Protein AF-A0A2N3JV77-F1 (afdb_monomer_lite)

Secondary structure (DSSP, 8-state):
--EEEEEEEE-TTS-EEEEEEEESSEEEEEEEEEETTEEEEEEEEESS---TT-EEEEEETTS--PPEEEEEEE-PPPSS--SS-EEEEEEEEHHHHTTT---EEEEEEEETT-TTSPPEEEE-SSSTT-S-SSPPPPPPEEE--BTB-EEEEEEE-TT-BEEEEEEEPPPPPP--

Sequence (176 aa):
GRVVARLPYATRGGRLSLRSWLRAPHAEALGLSAGPGRLTVTGRLYGAAVTAHAYGEIRAVGAPGPACRVPVTPTPEPAHPPTEGTPFTLTLPHTDLAADGRPRTWSLSLRPAGETGPEARLARLLGPGGVTTAPTPHPPLALPGPRGPLHAAPLYTPSHDLTFRISPAMPLPRRG

pLDDT: mean 85.96, std 10.17, range [44.03, 97.38]

Radius of gyration: 17.25 Å; chains: 1; bounding box: 46×38×52 Å

Structure (mmCIF, N/CA/C/O backbone):
data_AF-A0A2N3JV77-F1
#
_entry.id   AF-A0A2N3JV77-F1
#
loop_
_atom_site.group_PDB
_atom_site.id
_atom_site.type_symbol
_atom_site.label_atom_id
_atom_site.label_alt_id
_atom_site.label_comp_id
_atom_site.label_asym_id
_atom_site.label_entity_id
_atom_site.label_seq_id
_atom_site.pdbx_PDB_ins_code
_atom_site.Cartn_x
_atom_site.Cartn_y
_atom_site.Cartn_z
_atom_site.occupancy
_atom_site.B_iso_or_equiv
_atom_site.auth_seq_id
_atom_site.auth_comp_id
_atom_site.auth_asym_id
_atom_site.auth_atom_id
_atom_site.pdbx_PDB_model_num
ATOM 1 N N . GLY A 1 1 ? 5.033 -5.081 -17.196 1.00 68.75 1 GLY A N 1
ATOM 2 C CA . GLY A 1 1 ? 6.293 -4.598 -16.609 1.00 68.75 1 GLY A CA 1
ATOM 3 C C . GLY A 1 1 ? 6.678 -5.404 -15.385 1.00 68.75 1 GLY A C 1
ATOM 4 O O . GLY A 1 1 ? 5.808 -5.837 -14.643 1.00 68.75 1 GLY A O 1
ATOM 5 N N . ARG A 1 2 ? 7.975 -5.618 -15.174 1.00 82.31 2 ARG A N 1
ATOM 6 C CA . ARG A 1 2 ? 8.537 -6.121 -13.910 1.00 82.31 2 ARG A CA 1
ATOM 7 C C . ARG A 1 2 ? 9.307 -4.978 -13.263 1.00 82.31 2 ARG A C 1
ATOM 9 O O . ARG A 1 2 ? 9.988 -4.242 -13.970 1.00 82.31 2 ARG A O 1
ATOM 16 N N . VAL A 1 3 ? 9.226 -4.838 -11.949 1.00 87.88 3 VAL A N 1
ATOM 17 C CA . VAL A 1 3 ? 9.978 -3.821 -11.213 1.00 87.88 3 VAL A CA 1
ATOM 18 C C . VAL A 1 3 ? 11.295 -4.413 -10.744 1.00 87.88 3 VAL A C 1
ATOM 20 O O . VAL A 1 3 ? 11.322 -5.460 -10.096 1.00 87.88 3 VAL A O 1
ATOM 23 N N . VAL A 1 4 ? 12.386 -3.728 -11.084 1.00 90.56 4 VAL A N 1
ATOM 24 C CA . VAL A 1 4 ? 13.739 -4.053 -10.633 1.00 90.56 4 VAL A CA 1
ATOM 25 C C . VAL A 1 4 ? 14.259 -2.886 -9.811 1.00 90.56 4 VAL A C 1
ATOM 27 O O . VAL A 1 4 ? 14.338 -1.769 -10.312 1.00 90.56 4 VAL A O 1
ATOM 30 N N . ALA A 1 5 ? 14.642 -3.152 -8.566 1.00 88.88 5 ALA A N 1
ATOM 31 C CA . ALA A 1 5 ? 15.242 -2.161 -7.678 1.00 88.88 5 ALA A CA 1
ATOM 32 C C . ALA A 1 5 ? 16.517 -2.721 -7.050 1.00 88.88 5 ALA A C 1
ATOM 34 O O . ALA A 1 5 ? 16.658 -3.934 -6.866 1.00 88.88 5 ALA A O 1
ATOM 35 N N . ARG A 1 6 ? 17.466 -1.838 -6.741 1.00 90.50 6 ARG A N 1
ATOM 36 C CA . ARG A 1 6 ? 18.773 -2.188 -6.181 1.00 90.50 6 ARG A CA 1
ATOM 37 C C . ARG A 1 6 ? 19.174 -1.148 -5.141 1.00 90.50 6 ARG A C 1
ATOM 39 O O . ARG A 1 6 ? 19.101 0.041 -5.418 1.00 90.50 6 ARG A O 1
ATOM 46 N N . LEU A 1 7 ? 19.608 -1.613 -3.975 1.00 88.44 7 LEU A N 1
ATOM 47 C CA . LEU A 1 7 ? 20.078 -0.802 -2.858 1.00 88.44 7 LEU A CA 1
ATOM 48 C C . LEU A 1 7 ? 21.488 -1.249 -2.461 1.00 88.44 7 LEU A C 1
ATOM 50 O O . LEU A 1 7 ? 21.623 -2.263 -1.767 1.00 88.44 7 LEU A O 1
ATOM 54 N N . PRO A 1 8 ? 22.538 -0.537 -2.889 1.00 90.12 8 PRO A N 1
ATOM 55 C CA . PRO A 1 8 ? 23.860 -0.699 -2.306 1.00 90.12 8 PRO A CA 1
ATOM 56 C C . PRO A 1 8 ? 23.895 -0.056 -0.913 1.00 90.12 8 PRO A C 1
ATOM 58 O O . PRO A 1 8 ? 23.390 1.046 -0.718 1.00 90.12 8 PRO A O 1
ATOM 61 N N . TYR A 1 9 ? 24.487 -0.726 0.072 1.00 87.31 9 TYR A N 1
ATOM 62 C CA . TYR A 1 9 ? 24.658 -0.175 1.415 1.00 87.31 9 TYR A CA 1
ATOM 63 C C . TYR A 1 9 ? 25.885 -0.759 2.116 1.00 87.31 9 TYR A C 1
ATOM 65 O O . TYR A 1 9 ? 26.304 -1.886 1.846 1.00 87.31 9 TYR A O 1
ATOM 73 N N . ALA A 1 10 ? 26.452 0.013 3.042 1.00 91.56 10 ALA A N 1
ATOM 74 C CA . ALA A 1 10 ? 27.502 -0.463 3.929 1.00 91.56 10 ALA A CA 1
ATOM 75 C C . ALA A 1 10 ? 26.882 -1.230 5.104 1.00 91.56 10 ALA A C 1
ATOM 77 O O . ALA A 1 10 ? 25.945 -0.766 5.758 1.00 91.56 10 ALA A O 1
ATOM 78 N N . THR A 1 11 ? 27.405 -2.417 5.386 1.00 88.44 11 THR A N 1
ATOM 79 C CA . THR A 1 11 ? 27.075 -3.151 6.614 1.00 88.44 11 THR A CA 1
ATOM 80 C C . THR A 1 11 ? 27.801 -2.542 7.813 1.00 88.44 11 THR A C 1
ATOM 82 O O . THR A 1 11 ? 28.787 -1.824 7.652 1.00 88.44 11 THR A O 1
ATOM 85 N N . ARG A 1 12 ? 27.371 -2.885 9.036 1.00 89.00 12 ARG A N 1
ATOM 86 C CA . ARG A 1 12 ? 28.038 -2.439 10.275 1.00 89.00 12 ARG A CA 1
ATOM 87 C C . ARG A 1 12 ? 29.544 -2.762 10.296 1.00 89.00 12 ARG A C 1
ATOM 89 O O . ARG A 1 12 ? 30.305 -2.009 10.881 1.00 89.00 12 ARG A O 1
ATOM 96 N N . GLY A 1 13 ? 29.969 -3.848 9.644 1.00 92.50 13 GLY A N 1
ATOM 97 C CA . GLY A 1 13 ? 31.377 -4.250 9.528 1.00 92.50 13 GLY A CA 1
ATOM 98 C C . GLY A 1 13 ? 32.140 -3.627 8.352 1.00 92.50 13 GLY A C 1
ATOM 99 O O . GLY A 1 13 ? 33.168 -4.168 7.964 1.00 92.50 13 GLY A O 1
ATOM 100 N N . GLY A 1 14 ? 31.621 -2.571 7.715 1.00 93.19 14 GLY A N 1
ATOM 101 C CA . GLY A 1 14 ? 32.310 -1.863 6.627 1.00 93.19 14 GLY A CA 1
ATOM 102 C C . GLY A 1 14 ? 32.292 -2.567 5.265 1.00 93.19 14 GLY A C 1
ATOM 103 O O . GLY A 1 14 ? 32.908 -2.087 4.319 1.00 93.19 14 GLY A O 1
ATOM 104 N N . ARG A 1 15 ? 31.576 -3.691 5.117 1.00 95.12 15 ARG A N 1
ATOM 105 C CA . ARG A 1 15 ? 31.450 -4.385 3.823 1.00 95.12 15 ARG A CA 1
ATOM 106 C C . ARG A 1 15 ? 30.366 -3.730 2.976 1.00 95.12 15 ARG A C 1
ATOM 108 O O . ARG A 1 15 ? 29.268 -3.498 3.490 1.00 95.12 15 ARG A O 1
ATOM 115 N N . LEU A 1 16 ? 30.636 -3.529 1.687 1.00 94.81 16 LEU A N 1
ATOM 116 C CA . LEU A 1 16 ? 29.605 -3.222 0.697 1.00 94.81 16 LEU A CA 1
ATOM 117 C C . LEU A 1 16 ? 28.675 -4.431 0.540 1.00 94.81 16 LEU A C 1
ATOM 119 O O . LEU A 1 16 ? 29.119 -5.570 0.408 1.00 94.81 16 LEU A O 1
ATOM 123 N N . SER A 1 17 ? 27.374 -4.184 0.566 1.00 91.75 17 SER A N 1
ATOM 124 C CA . SER A 1 17 ? 26.337 -5.172 0.290 1.00 91.75 17 SER A CA 1
ATOM 125 C C . SER A 1 17 ? 25.315 -4.596 -0.674 1.00 91.75 17 SER A C 1
ATOM 127 O O . SER A 1 17 ? 25.083 -3.391 -0.705 1.00 91.75 17 SER A O 1
ATOM 129 N N . LEU A 1 18 ? 24.698 -5.471 -1.464 1.00 90.88 18 LEU A N 1
ATOM 130 C CA . LEU A 1 18 ? 23.655 -5.114 -2.414 1.00 90.88 18 LEU A CA 1
ATOM 131 C C . LEU A 1 18 ? 22.378 -5.859 -2.050 1.00 90.88 18 LEU A C 1
ATOM 133 O O . LEU A 1 18 ? 22.360 -7.088 -2.014 1.00 90.88 18 LEU A O 1
ATOM 137 N N . ARG A 1 19 ? 21.292 -5.121 -1.831 1.00 88.44 19 ARG A N 1
ATOM 138 C CA . ARG A 1 19 ? 19.945 -5.692 -1.817 1.00 88.44 19 ARG A CA 1
ATOM 139 C C . ARG A 1 19 ? 19.307 -5.468 -3.176 1.00 88.44 19 ARG A C 1
ATOM 141 O O . ARG A 1 19 ? 19.399 -4.372 -3.721 1.00 88.44 19 ARG A O 1
ATOM 148 N N . SER A 1 20 ? 18.689 -6.499 -3.736 1.00 90.50 20 SER A N 1
ATOM 149 C CA . SER A 1 20 ? 18.022 -6.406 -5.031 1.00 90.50 20 SER A CA 1
ATOM 150 C C . SER A 1 20 ? 16.635 -7.022 -4.967 1.00 90.50 20 SER A C 1
ATOM 152 O O . SER A 1 20 ? 16.396 -7.962 -4.210 1.00 90.50 20 SER A O 1
ATOM 154 N N . TRP A 1 21 ? 15.724 -6.459 -5.752 1.00 90.69 21 TRP A N 1
ATOM 155 C CA . TRP A 1 21 ? 14.351 -6.920 -5.873 1.00 90.69 21 TRP A CA 1
ATOM 156 C C . TRP A 1 21 ? 14.007 -7.104 -7.342 1.00 90.69 21 TRP A C 1
ATOM 158 O O . TRP A 1 21 ? 14.362 -6.271 -8.178 1.00 90.69 21 TRP A O 1
ATOM 168 N N . LEU A 1 22 ? 13.264 -8.169 -7.620 1.00 91.06 22 LEU A N 1
ATOM 169 C CA . LEU A 1 22 ? 12.576 -8.416 -8.877 1.00 91.06 22 LEU A CA 1
ATOM 170 C C . LEU A 1 22 ? 11.118 -8.730 -8.534 1.00 91.06 22 LEU A C 1
ATOM 172 O O . LEU A 1 22 ? 10.849 -9.752 -7.908 1.00 91.06 22 LEU A O 1
ATOM 176 N N . ARG A 1 23 ? 10.187 -7.836 -8.882 1.00 89.81 23 ARG A N 1
ATOM 177 C CA . ARG A 1 23 ? 8.761 -7.975 -8.544 1.00 89.81 23 ARG A CA 1
ATOM 178 C C . ARG A 1 23 ? 7.877 -7.880 -9.781 1.00 89.81 23 ARG A C 1
ATOM 180 O O . ARG A 1 23 ? 8.016 -6.952 -10.575 1.00 89.81 23 ARG A O 1
ATOM 187 N N . ALA A 1 24 ? 6.955 -8.824 -9.926 1.00 88.38 24 ALA A N 1
ATOM 188 C CA . ALA A 1 24 ? 5.884 -8.784 -10.913 1.00 88.38 24 ALA A CA 1
ATOM 189 C C . ALA A 1 24 ? 4.689 -9.620 -10.405 1.00 88.38 24 ALA A C 1
ATOM 191 O O . ALA A 1 24 ? 4.872 -10.815 -10.176 1.00 88.38 24 ALA A O 1
ATOM 192 N N . PRO A 1 25 ? 3.492 -9.031 -10.237 1.00 94.00 25 PRO A N 1
ATOM 193 C CA . PRO A 1 25 ? 3.212 -7.592 -10.270 1.00 94.00 25 PRO A CA 1
ATOM 194 C C . PRO A 1 25 ? 3.815 -6.845 -9.062 1.00 94.00 25 PRO A C 1
ATOM 196 O O . PRO A 1 25 ? 4.251 -7.448 -8.082 1.00 94.00 25 PRO A O 1
ATOM 199 N N . HIS A 1 26 ? 3.855 -5.514 -9.133 1.00 94.94 26 HIS A N 1
ATOM 200 C CA . HIS A 1 26 ? 4.349 -4.643 -8.059 1.00 94.94 26 HIS A CA 1
ATOM 201 C C . HIS A 1 26 ? 3.416 -3.457 -7.848 1.00 94.94 26 HIS A C 1
ATOM 203 O O . HIS A 1 26 ? 3.163 -2.713 -8.791 1.00 94.94 26 HIS A O 1
ATOM 209 N N . ALA A 1 27 ? 2.942 -3.253 -6.622 1.00 95.81 27 ALA A N 1
ATOM 210 C CA . ALA A 1 27 ? 2.187 -2.061 -6.260 1.00 95.81 27 ALA A CA 1
ATOM 211 C C . ALA A 1 27 ? 3.112 -1.079 -5.527 1.00 95.81 27 ALA A C 1
ATOM 213 O O . ALA A 1 27 ? 3.537 -1.333 -4.402 1.00 95.81 27 ALA A O 1
ATOM 214 N N . GLU A 1 28 ? 3.422 0.047 -6.163 1.00 93.94 28 GLU A N 1
ATOM 215 C CA . GLU A 1 28 ? 4.216 1.127 -5.581 1.00 93.94 28 GLU A CA 1
ATOM 216 C C . GLU A 1 28 ? 3.302 2.110 -4.841 1.00 93.94 28 GLU A C 1
ATOM 218 O O . GLU A 1 28 ? 2.412 2.710 -5.445 1.00 93.94 28 GLU A O 1
ATOM 223 N N . ALA A 1 29 ? 3.536 2.312 -3.546 1.00 92.94 29 ALA A N 1
ATOM 224 C CA . ALA A 1 29 ? 2.879 3.340 -2.750 1.00 92.94 29 ALA A CA 1
ATOM 225 C C . ALA A 1 29 ? 3.533 4.708 -3.000 1.00 92.94 29 ALA A C 1
ATOM 227 O O . ALA A 1 29 ? 4.708 4.916 -2.688 1.00 92.94 29 ALA A O 1
ATOM 228 N N . LEU A 1 30 ? 2.756 5.656 -3.523 1.00 89.75 30 LEU A N 1
ATOM 229 C CA . LEU A 1 30 ? 3.227 7.002 -3.863 1.00 89.75 30 LEU A CA 1
ATOM 230 C C . LEU A 1 30 ? 2.830 8.046 -2.821 1.00 89.75 30 LEU A C 1
ATOM 232 O O . LEU A 1 30 ? 3.612 8.944 -2.516 1.00 89.75 30 LEU A O 1
ATOM 236 N N . GLY A 1 31 ? 1.631 7.916 -2.257 1.00 87.81 31 GLY A N 1
ATOM 237 C CA . GLY A 1 31 ? 1.059 8.908 -1.358 1.00 87.81 31 GLY A CA 1
ATOM 238 C C . GLY A 1 31 ? 0.183 8.271 -0.296 1.00 87.81 31 GLY A C 1
ATOM 239 O O . GLY A 1 31 ? -0.443 7.236 -0.521 1.00 87.81 31 GLY A O 1
ATOM 240 N N . LEU A 1 32 ? 0.173 8.905 0.871 1.00 88.44 32 LEU A 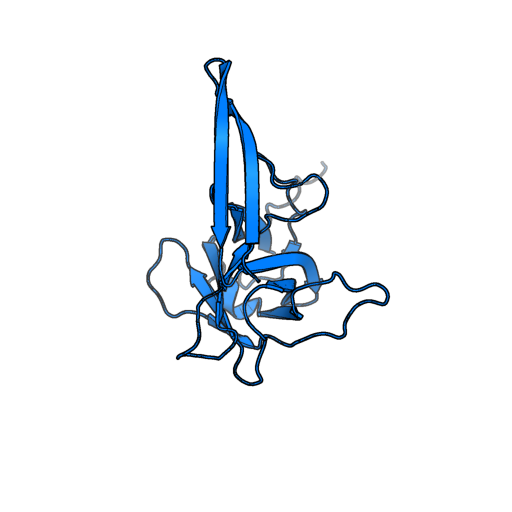N 1
ATOM 241 C CA . LEU A 1 32 ? -0.643 8.537 2.017 1.00 88.44 32 LEU A CA 1
ATOM 242 C C . LEU A 1 32 ? -1.339 9.789 2.521 1.00 88.44 32 LEU A C 1
ATOM 244 O O . LEU A 1 32 ? -0.688 10.809 2.742 1.00 88.44 32 LEU A O 1
ATOM 248 N N . SER A 1 33 ? -2.647 9.708 2.716 1.00 85.38 33 SER A N 1
ATOM 249 C CA . SER A 1 33 ? -3.421 10.790 3.310 1.00 85.38 33 SER A CA 1
ATOM 250 C C . SER A 1 33 ? -4.460 10.231 4.269 1.00 85.38 33 SER A C 1
ATOM 252 O O . SER A 1 33 ? -5.117 9.228 3.991 1.00 85.38 33 SER A O 1
ATOM 254 N N . ALA A 1 34 ? -4.606 10.879 5.420 1.00 79.12 34 ALA A N 1
ATOM 255 C CA . ALA A 1 34 ? -5.731 10.620 6.303 1.00 79.12 34 ALA A CA 1
ATOM 256 C C . ALA A 1 34 ? -6.834 11.638 6.052 1.00 79.12 34 ALA A C 1
ATOM 258 O O . ALA A 1 34 ? -6.579 12.830 5.888 1.00 79.12 34 ALA A O 1
ATOM 259 N N . GLY A 1 35 ? -8.063 11.141 6.037 1.00 72.50 35 GLY A N 1
ATOM 260 C CA . GLY A 1 35 ? -9.272 11.945 6.079 1.00 72.50 35 GLY A CA 1
ATOM 261 C C . GLY A 1 35 ? -10.178 11.479 7.220 1.00 72.50 35 GLY A C 1
ATOM 262 O O . GLY A 1 35 ? -9.857 10.510 7.914 1.00 72.50 35 GLY A O 1
ATOM 263 N N . PRO A 1 36 ? -11.336 12.128 7.413 1.00 69.25 36 PRO A N 1
ATOM 264 C CA . PRO A 1 36 ? -12.292 11.733 8.441 1.00 69.25 36 PRO A CA 1
ATOM 265 C C . PRO A 1 36 ? -12.671 10.249 8.310 1.00 69.25 36 PRO A C 1
ATOM 267 O O . PRO A 1 36 ? -13.273 9.839 7.316 1.00 69.25 36 PRO A O 1
ATOM 270 N N . GLY A 1 37 ? -12.265 9.441 9.296 1.00 72.38 37 GLY A N 1
ATOM 271 C CA . GLY A 1 37 ? -12.580 8.010 9.385 1.00 72.38 37 GLY A CA 1
ATOM 272 C C . GLY A 1 37 ? -11.916 7.106 8.339 1.00 72.38 37 GLY A C 1
ATOM 273 O O . GLY A 1 37 ? -12.311 5.946 8.215 1.00 72.38 37 GLY A O 1
ATOM 274 N N . ARG A 1 38 ? -10.928 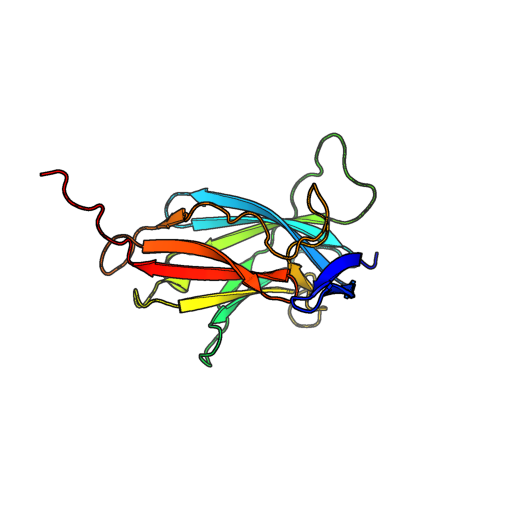7.597 7.579 1.00 83.06 38 ARG A N 1
ATOM 275 C CA . ARG A 1 38 ? -10.311 6.817 6.500 1.00 83.06 38 ARG A CA 1
ATOM 276 C C . ARG A 1 38 ? -8.839 7.127 6.284 1.00 83.06 38 ARG A C 1
ATOM 278 O O . ARG A 1 38 ? -8.398 8.265 6.428 1.00 83.06 38 ARG A O 1
ATOM 285 N N . LEU A 1 39 ? -8.112 6.106 5.854 1.00 87.44 39 LEU A N 1
ATOM 286 C CA . LEU A 1 39 ? -6.736 6.217 5.393 1.00 87.44 39 LEU A CA 1
ATOM 287 C C . LEU A 1 39 ? -6.684 5.860 3.911 1.00 87.44 39 LEU A C 1
ATOM 289 O O . LEU A 1 39 ? -7.027 4.746 3.528 1.00 87.44 39 LEU A O 1
ATOM 293 N N . THR A 1 40 ? -6.266 6.803 3.079 1.00 91.25 40 THR A N 1
ATOM 294 C CA . THR A 1 40 ? -6.163 6.608 1.636 1.00 91.25 40 THR A CA 1
ATOM 295 C C . THR A 1 40 ? -4.711 6.385 1.247 1.00 91.25 40 THR A C 1
ATOM 297 O O . THR A 1 40 ? -3.823 7.141 1.647 1.00 91.25 40 THR A O 1
ATOM 300 N N . VAL A 1 41 ? -4.482 5.353 0.436 1.00 93.25 41 VAL A N 1
ATOM 301 C CA . VAL A 1 41 ? -3.201 5.111 -0.221 1.00 93.25 41 VAL A CA 1
ATOM 302 C C . VAL A 1 41 ? -3.373 5.311 -1.714 1.00 93.25 41 VAL A C 1
ATOM 304 O O . VAL A 1 41 ? -4.212 4.667 -2.341 1.00 93.25 41 VAL A O 1
ATOM 307 N N . THR A 1 42 ? -2.552 6.184 -2.283 1.00 93.88 42 THR A N 1
ATOM 308 C CA . THR A 1 42 ? -2.428 6.352 -3.731 1.00 93.88 42 THR A CA 1
ATOM 309 C C . THR A 1 42 ? -1.156 5.672 -4.200 1.00 93.88 42 THR A C 1
ATOM 311 O O . THR A 1 42 ? -0.105 5.798 -3.560 1.00 93.88 42 THR A O 1
ATOM 314 N N . GLY A 1 43 ? -1.220 4.986 -5.332 1.00 94.25 43 GLY A N 1
ATOM 315 C CA . GLY A 1 43 ? -0.080 4.246 -5.847 1.00 94.25 43 GLY A CA 1
ATOM 316 C C . GLY A 1 43 ? -0.129 3.998 -7.343 1.00 94.25 43 GLY A C 1
ATOM 317 O O . GLY A 1 43 ? -1.011 4.490 -8.044 1.00 94.25 43 GLY A O 1
ATOM 318 N N . ARG A 1 44 ? 0.844 3.227 -7.827 1.00 94.12 44 ARG A N 1
ATOM 319 C CA . ARG A 1 44 ? 0.875 2.697 -9.194 1.00 94.12 44 ARG A CA 1
ATOM 320 C C . ARG A 1 44 ? 1.135 1.205 -9.191 1.00 94.12 44 ARG A C 1
ATOM 322 O O . ARG A 1 44 ? 2.004 0.718 -8.474 1.00 94.12 44 ARG A O 1
ATOM 329 N N . LEU A 1 45 ? 0.380 0.485 -10.006 1.00 95.38 45 LEU A N 1
ATOM 330 C CA . LEU A 1 45 ? 0.506 -0.949 -10.191 1.00 95.38 45 LEU A CA 1
ATOM 331 C C . LEU A 1 45 ? 1.292 -1.239 -11.467 1.00 95.38 45 LEU A C 1
ATOM 333 O O . LEU A 1 45 ? 0.875 -0.858 -12.552 1.00 95.38 45 LEU A O 1
ATOM 337 N N . TYR A 1 46 ? 2.400 -1.955 -11.346 1.00 94.38 46 TYR A N 1
ATOM 338 C CA . TYR A 1 46 ? 3.247 -2.384 -12.450 1.00 94.38 46 TYR A CA 1
ATOM 339 C C . TYR A 1 46 ? 3.067 -3.880 -12.700 1.00 94.38 46 TYR A C 1
ATOM 341 O O . TYR A 1 46 ? 3.017 -4.678 -11.763 1.00 94.38 46 TYR A O 1
ATOM 349 N N . GLY A 1 47 ? 3.010 -4.278 -13.972 1.00 92.62 47 GLY A N 1
ATOM 350 C CA . GLY A 1 47 ? 2.947 -5.698 -14.349 1.00 92.62 47 GLY A CA 1
ATOM 351 C C . GLY A 1 47 ? 1.576 -6.352 -14.277 1.00 92.62 47 GLY A C 1
ATOM 352 O O . GLY A 1 47 ? 1.477 -7.537 -14.569 1.00 92.62 47 GLY A O 1
ATOM 353 N N . ALA A 1 48 ? 0.541 -5.593 -13.936 1.00 92.88 48 ALA A N 1
ATOM 354 C CA . ALA A 1 48 ? -0.856 -5.994 -14.010 1.00 92.88 48 ALA A CA 1
ATOM 355 C C . ALA A 1 48 ? -1.726 -4.747 -14.228 1.00 92.88 48 ALA A C 1
ATOM 357 O O . ALA A 1 48 ? -1.280 -3.631 -13.960 1.00 92.88 48 ALA A O 1
ATOM 358 N N . ALA A 1 49 ? -2.957 -4.948 -14.694 1.00 89.75 49 ALA A N 1
ATOM 359 C CA . ALA A 1 49 ? -3.972 -3.904 -14.774 1.00 89.75 49 ALA A CA 1
ATOM 360 C C . ALA A 1 49 ? -4.916 -3.987 -13.566 1.00 89.75 49 ALA A C 1
ATOM 362 O O . ALA A 1 49 ? -5.179 -5.074 -13.048 1.00 89.75 49 ALA A O 1
ATOM 363 N N . VAL A 1 50 ? -5.434 -2.839 -13.133 1.00 92.81 50 VAL A N 1
ATOM 364 C CA . VAL A 1 50 ? -6.509 -2.768 -12.135 1.00 92.81 50 VAL A CA 1
ATOM 365 C C . VAL A 1 50 ? -7.834 -2.993 -12.859 1.00 92.81 50 VAL A C 1
ATOM 367 O O . VAL A 1 50 ? -8.237 -2.174 -13.681 1.00 92.81 50 VAL A O 1
ATOM 370 N N . THR A 1 51 ? -8.490 -4.118 -12.589 1.00 92.56 51 THR A N 1
ATOM 371 C CA . THR A 1 51 ? -9.787 -4.467 -13.193 1.00 92.56 51 THR A CA 1
ATOM 372 C C . THR A 1 51 ? -10.958 -4.014 -12.317 1.00 92.56 51 THR A C 1
ATOM 374 O O . THR A 1 51 ? -10.769 -3.626 -11.166 1.00 92.56 51 THR A O 1
ATOM 377 N N . ALA A 1 52 ? -12.188 -4.153 -12.818 1.00 91.94 52 ALA A N 1
ATOM 378 C CA . ALA A 1 52 ? -13.404 -3.924 -12.031 1.00 91.94 52 ALA A CA 1
ATOM 379 C C . ALA A 1 52 ? -13.541 -4.859 -10.809 1.00 91.94 52 ALA A C 1
ATOM 381 O O . ALA A 1 52 ? -14.306 -4.569 -9.895 1.00 91.94 52 ALA A O 1
ATOM 382 N N . HIS A 1 53 ? -12.795 -5.968 -10.775 1.00 94.44 53 HIS A N 1
ATOM 383 C CA . HIS A 1 53 ? -12.786 -6.925 -9.665 1.00 94.44 53 HIS A CA 1
ATOM 384 C C . HIS A 1 53 ? -11.633 -6.687 -8.681 1.00 94.44 53 HIS A C 1
ATOM 386 O O . HIS A 1 53 ? -11.399 -7.513 -7.797 1.00 94.44 53 HIS A O 1
ATOM 392 N N . ALA A 1 54 ? -10.872 -5.602 -8.848 1.00 96.62 54 ALA A N 1
ATOM 393 C CA . ALA A 1 54 ? -9.705 -5.334 -8.027 1.00 96.62 54 ALA A CA 1
ATOM 394 C C . ALA A 1 54 ? -10.079 -5.014 -6.574 1.00 96.62 54 ALA A C 1
ATOM 396 O O . ALA A 1 54 ? -10.929 -4.165 -6.297 1.00 96.62 54 ALA A O 1
ATOM 397 N N . TYR A 1 55 ? -9.367 -5.633 -5.635 1.00 97.12 55 TYR A N 1
ATOM 398 C CA . TYR A 1 55 ? -9.475 -5.304 -4.216 1.00 97.12 55 TYR A CA 1
ATOM 399 C C . TYR A 1 55 ? -8.114 -5.329 -3.523 1.00 97.12 55 TYR A C 1
ATOM 401 O O . TYR A 1 55 ? -7.160 -5.952 -3.989 1.00 97.12 55 TYR A O 1
ATOM 409 N N . GLY A 1 56 ? -8.018 -4.612 -2.411 1.00 96.62 56 GLY A N 1
ATOM 410 C CA . GLY A 1 56 ? -6.911 -4.664 -1.474 1.00 96.62 56 GLY A CA 1
ATOM 411 C C . GLY A 1 56 ? -7.235 -5.649 -0.361 1.00 96.62 56 GLY A C 1
ATOM 412 O O . GLY A 1 56 ? -8.360 -5.663 0.135 1.00 96.62 56 GLY A O 1
ATOM 413 N N . GLU A 1 57 ? -6.261 -6.459 0.035 1.00 95.31 57 GLU A N 1
ATOM 414 C CA . GLU A 1 57 ? -6.326 -7.277 1.239 1.00 95.31 57 GLU A CA 1
ATOM 415 C C . GLU A 1 57 ? -5.495 -6.651 2.346 1.00 95.31 57 GLU A C 1
ATOM 417 O O . GLU A 1 57 ? -4.332 -6.282 2.159 1.00 95.31 57 GLU A O 1
ATOM 422 N N . ILE A 1 58 ? -6.105 -6.566 3.521 1.00 93.38 58 ILE A N 1
ATOM 423 C CA . ILE A 1 58 ? -5.507 -5.983 4.709 1.00 93.38 58 ILE A CA 1
ATOM 424 C C . ILE A 1 58 ? -5.518 -7.044 5.792 1.00 93.38 58 ILE A C 1
ATOM 426 O O . ILE A 1 58 ? -6.578 -7.522 6.207 1.00 93.38 58 ILE A O 1
ATOM 430 N N . ARG A 1 59 ? -4.328 -7.440 6.235 1.00 92.69 59 ARG A N 1
ATOM 431 C CA . ARG A 1 59 ? -4.158 -8.576 7.145 1.00 92.69 59 ARG A CA 1
ATOM 432 C C . ARG A 1 59 ? -3.400 -8.155 8.387 1.00 92.69 59 ARG A C 1
ATOM 434 O O . ARG A 1 59 ? -2.418 -7.419 8.312 1.00 92.69 59 ARG A O 1
ATOM 441 N N . ALA A 1 60 ? -3.858 -8.632 9.537 1.00 91.62 60 ALA A N 1
ATOM 442 C CA . ALA A 1 60 ? -3.138 -8.454 10.784 1.00 91.62 60 ALA A CA 1
ATOM 443 C C . ALA A 1 60 ? -1.807 -9.214 10.718 1.00 91.62 60 ALA A C 1
ATOM 445 O O . ALA A 1 60 ? -1.764 -10.404 10.409 1.00 91.62 60 ALA A O 1
ATOM 446 N N . VAL A 1 61 ? -0.707 -8.532 11.019 1.00 91.38 61 VAL A N 1
ATOM 447 C CA . VAL A 1 61 ? 0.609 -9.166 11.098 1.00 91.38 61 VAL A CA 1
ATOM 448 C C . VAL A 1 61 ? 0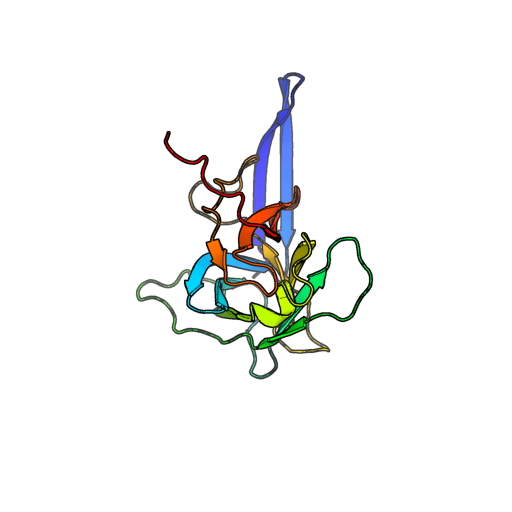.711 -9.920 12.421 1.00 91.38 61 VAL A C 1
ATOM 450 O O . VAL A 1 61 ? 0.495 -9.342 13.484 1.00 91.38 61 VAL A O 1
ATOM 453 N N . GLY A 1 62 ? 1.055 -11.209 12.358 1.00 86.75 62 GLY A N 1
ATOM 454 C CA . GLY A 1 62 ? 1.284 -12.043 13.544 1.00 86.75 62 GLY A CA 1
ATOM 455 C C . GLY A 1 62 ? 0.021 -12.469 14.302 1.00 86.75 62 GLY A C 1
ATOM 456 O O . GLY A 1 62 ? 0.141 -13.077 15.359 1.00 86.75 62 GLY A O 1
ATOM 457 N N . ALA A 1 63 ? -1.173 -12.183 13.776 1.00 79.19 63 ALA A N 1
ATOM 458 C CA . ALA A 1 63 ? -2.439 -12.645 14.336 1.00 79.19 63 ALA A CA 1
ATOM 459 C C . ALA A 1 63 ? -3.292 -13.278 13.223 1.00 79.19 63 ALA A C 1
ATOM 461 O O . ALA A 1 63 ? -3.668 -12.573 12.283 1.00 79.19 63 ALA A O 1
ATOM 462 N N . PRO A 1 64 ? -3.593 -14.587 13.287 1.00 75.12 64 PRO A N 1
ATOM 463 C CA . PRO A 1 64 ? -4.483 -15.217 12.322 1.00 75.12 64 PRO A CA 1
ATOM 464 C C . PRO A 1 64 ? -5.898 -14.640 12.455 1.00 75.12 64 PRO A C 1
ATOM 466 O O . PRO A 1 64 ? -6.412 -14.456 13.557 1.00 75.12 64 PRO A O 1
ATOM 469 N N . GLY A 1 65 ? -6.519 -14.332 11.320 1.00 78.38 65 GLY A N 1
ATOM 470 C CA . GLY A 1 65 ? -7.847 -13.735 11.255 1.00 78.38 65 GLY A CA 1
ATOM 471 C C . GLY A 1 65 ? -8.269 -13.442 9.814 1.00 78.38 65 GLY A C 1
ATOM 472 O O . GLY A 1 65 ? -7.449 -13.570 8.895 1.00 78.38 65 GLY A O 1
ATOM 473 N N . PRO A 1 66 ? -9.541 -13.069 9.597 1.00 82.12 66 PRO A N 1
ATOM 474 C CA . PRO A 1 66 ? -10.028 -12.710 8.274 1.00 82.12 66 PRO A CA 1
ATOM 475 C C . PRO A 1 66 ? -9.297 -11.468 7.750 1.00 82.12 66 PRO A C 1
ATOM 477 O O . PRO A 1 66 ? -8.968 -10.553 8.507 1.00 82.12 66 PRO A O 1
ATOM 480 N N . ALA A 1 67 ? -9.046 -11.436 6.441 1.00 87.19 67 ALA A N 1
ATOM 481 C CA . ALA A 1 67 ? -8.575 -10.226 5.783 1.00 87.19 67 ALA A CA 1
ATOM 482 C C . ALA A 1 67 ? -9.736 -9.236 5.648 1.00 87.19 67 ALA A C 1
ATOM 484 O O . ALA A 1 67 ? -10.823 -9.620 5.214 1.00 87.19 67 ALA A O 1
ATOM 485 N N . CYS A 1 68 ? -9.493 -7.964 5.957 1.00 89.50 68 CYS A N 1
ATOM 486 C CA . CYS A 1 68 ? -10.381 -6.901 5.499 1.00 89.50 68 CYS A CA 1
ATOM 487 C C . CYS A 1 68 ? -10.125 -6.699 3.999 1.00 89.50 68 CYS A C 1
ATOM 489 O O . CYS A 1 68 ? -8.970 -6.635 3.561 1.00 89.50 68 CYS A O 1
ATOM 491 N N . ARG A 1 69 ? -11.202 -6.656 3.212 1.00 93.81 69 ARG A N 1
ATOM 492 C CA . ARG A 1 69 ? -11.155 -6.437 1.765 1.00 93.81 69 ARG A CA 1
ATOM 493 C C . ARG A 1 69 ? -11.742 -5.077 1.448 1.00 93.81 69 ARG A C 1
ATOM 495 O O . ARG A 1 69 ? -12.857 -4.776 1.860 1.00 93.81 69 ARG A O 1
ATOM 502 N N . VAL A 1 70 ? -10.996 -4.279 0.694 1.00 94.50 70 VAL A N 1
ATOM 503 C CA . VAL A 1 70 ? -11.417 -2.938 0.270 1.00 94.50 70 VAL A CA 1
ATOM 504 C C . VAL A 1 70 ? -11.342 -2.819 -1.246 1.00 94.50 70 VAL A C 1
ATOM 506 O O . VAL A 1 70 ? -10.432 -3.392 -1.843 1.00 94.50 70 VAL A O 1
ATOM 509 N N . PRO A 1 71 ? -12.254 -2.088 -1.900 1.00 94.88 71 PRO A N 1
ATOM 510 C CA . PRO A 1 71 ? -12.164 -1.873 -3.337 1.00 94.88 71 PRO A CA 1
ATOM 511 C C . PRO A 1 71 ? -10.882 -1.108 -3.695 1.00 94.88 71 PRO A C 1
ATOM 513 O O . PRO A 1 71 ? -10.446 -0.211 -2.967 1.00 94.88 71 PRO A O 1
ATOM 516 N N . VAL A 1 72 ? -10.293 -1.450 -4.840 1.00 96.81 72 VAL A N 1
ATOM 517 C CA . VAL A 1 72 ? -9.188 -0.694 -5.445 1.00 96.81 72 VAL A CA 1
ATOM 518 C C . VAL A 1 72 ? -9.731 -0.011 -6.682 1.00 96.81 72 VAL A C 1
ATOM 520 O O . VAL A 1 72 ? -10.258 -0.663 -7.577 1.00 96.81 72 VAL A O 1
ATOM 523 N N . THR A 1 73 ? -9.604 1.309 -6.729 1.00 94.25 73 THR A N 1
ATOM 524 C CA . THR A 1 73 ? -10.145 2.107 -7.830 1.00 94.25 73 THR A CA 1
ATOM 525 C C . THR A 1 73 ? -8.998 2.587 -8.715 1.00 94.25 73 THR A C 1
ATOM 527 O O . THR A 1 73 ? -8.048 3.172 -8.185 1.00 94.25 73 THR A O 1
ATOM 530 N N . PRO A 1 74 ? -9.040 2.363 -10.040 1.00 92.94 74 PRO A N 1
ATOM 531 C CA . PRO A 1 74 ? -8.110 3.016 -10.951 1.00 92.94 74 PRO A CA 1
ATOM 532 C C . PRO A 1 74 ? -8.359 4.527 -10.927 1.00 92.94 74 PRO A C 1
ATOM 534 O O . PRO A 1 74 ? -9.504 4.974 -10.878 1.00 92.94 74 PRO A O 1
ATOM 537 N N . THR A 1 75 ? -7.300 5.327 -10.947 1.00 91.69 75 THR A N 1
ATOM 538 C CA . THR A 1 75 ? -7.423 6.792 -10.999 1.00 91.69 75 THR A CA 1
ATOM 539 C C . THR A 1 75 ? -7.045 7.314 -12.384 1.00 91.69 75 THR A C 1
ATOM 541 O O . THR A 1 75 ? -6.381 6.604 -13.137 1.00 91.69 75 THR A O 1
ATOM 544 N N . PRO A 1 76 ? -7.424 8.551 -12.748 1.00 88.12 76 PRO A N 1
ATOM 545 C CA . PRO A 1 76 ? -6.907 9.183 -13.956 1.00 88.12 76 PRO A CA 1
ATOM 546 C C . PRO A 1 76 ? -5.375 9.248 -13.944 1.00 88.12 76 PRO A C 1
ATOM 548 O O . PRO A 1 76 ? -4.755 9.390 -12.885 1.00 88.12 76 PRO A O 1
ATOM 551 N N . GLU A 1 77 ? -4.770 9.153 -15.125 1.00 89.38 77 GLU A N 1
ATOM 552 C CA . GLU A 1 77 ? -3.339 9.404 -15.291 1.00 89.38 77 GLU A CA 1
ATOM 553 C C . GLU A 1 77 ? -3.017 10.881 -14.996 1.00 89.38 77 GLU A C 1
ATOM 555 O O . GLU A 1 77 ? -3.817 11.766 -15.317 1.00 89.38 77 GLU A O 1
ATOM 560 N N . PRO A 1 78 ? -1.861 11.186 -14.377 1.00 83.38 78 PRO A N 1
ATOM 561 C CA . PRO A 1 78 ? -1.415 12.563 -14.227 1.00 83.38 78 PRO A CA 1
ATOM 562 C C . PRO A 1 78 ? -1.031 13.149 -15.595 1.00 83.38 78 PRO A C 1
ATOM 564 O O . PRO A 1 78 ? -0.751 12.412 -16.534 1.00 83.38 78 PRO A O 1
ATOM 567 N N . ALA A 1 79 ? -0.954 14.482 -15.692 1.00 83.44 79 ALA A N 1
ATOM 568 C CA . ALA A 1 79 ? -0.674 15.193 -16.949 1.00 83.44 79 ALA A CA 1
ATOM 569 C C . ALA A 1 79 ? 0.619 14.741 -17.658 1.00 83.44 79 ALA A C 1
ATOM 571 O O . ALA A 1 79 ? 0.687 14.741 -18.882 1.00 83.44 79 ALA A O 1
ATOM 572 N N . HIS A 1 80 ? 1.624 14.325 -16.885 1.00 80.69 80 HIS A N 1
ATOM 573 C CA . HIS A 1 80 ? 2.856 13.718 -17.384 1.00 80.69 80 HIS A CA 1
ATOM 574 C C . HIS A 1 80 ? 2.977 12.312 -16.786 1.00 80.69 80 HIS A C 1
ATOM 576 O O . HIS A 1 80 ? 3.595 12.147 -15.727 1.00 80.69 80 HIS A O 1
ATOM 582 N N . PRO A 1 81 ? 2.325 11.303 -17.388 1.00 80.38 81 PRO A N 1
ATOM 583 C CA . PRO A 1 81 ? 2.336 9.963 -16.836 1.00 80.38 81 PRO A CA 1
ATOM 584 C C . PRO A 1 81 ? 3.709 9.317 -17.036 1.00 80.38 81 PRO A C 1
ATOM 586 O O . PRO A 1 81 ? 4.358 9.525 -18.065 1.00 80.38 81 PRO A O 1
ATOM 589 N N . PRO A 1 82 ? 4.176 8.508 -16.073 1.00 79.44 82 PRO A N 1
ATOM 590 C CA . PRO A 1 82 ? 5.305 7.629 -16.327 1.00 79.44 82 PRO A CA 1
ATOM 591 C C . PRO A 1 82 ? 4.936 6.608 -17.413 1.00 79.44 82 PRO A C 1
ATOM 593 O O . PRO A 1 82 ? 3.772 6.267 -17.601 1.00 79.44 82 PRO A O 1
ATOM 596 N N . THR A 1 83 ? 5.948 6.073 -18.095 1.00 80.50 83 THR A N 1
ATOM 597 C CA . THR A 1 83 ? 5.779 5.155 -19.236 1.00 80.50 83 THR A CA 1
ATOM 598 C C . THR A 1 83 ? 5.081 3.837 -18.877 1.00 80.50 83 THR A C 1
ATOM 600 O O . THR A 1 83 ? 4.528 3.180 -19.753 1.00 80.50 83 THR A O 1
ATOM 603 N N . GLU A 1 84 ? 5.098 3.431 -17.603 1.00 86.94 84 GLU A N 1
ATOM 604 C CA . GLU A 1 84 ? 4.523 2.163 -17.154 1.00 86.94 84 GLU A CA 1
ATOM 605 C C . GLU A 1 84 ? 3.671 2.275 -15.882 1.00 86.94 84 GLU A C 1
ATOM 607 O O . GLU A 1 84 ? 3.821 3.161 -15.031 1.00 86.94 84 GLU A O 1
ATOM 612 N N . GLY A 1 85 ? 2.819 1.259 -15.738 1.00 89.75 85 GLY A N 1
ATOM 613 C CA . GLY A 1 85 ? 1.962 1.009 -14.590 1.00 89.75 85 GLY A CA 1
ATOM 614 C C . GLY A 1 85 ? 0.631 1.747 -14.664 1.00 89.75 85 GLY A C 1
ATOM 615 O O . GLY A 1 85 ? 0.489 2.678 -15.442 1.00 89.75 85 GLY A O 1
ATOM 616 N N . THR A 1 86 ? -0.337 1.333 -13.852 1.00 92.69 86 THR A N 1
ATOM 617 C CA . THR A 1 86 ? -1.675 1.937 -13.770 1.00 92.69 86 THR A CA 1
ATOM 618 C C . THR A 1 86 ? -1.857 2.581 -12.398 1.00 92.69 86 THR A C 1
ATOM 620 O O . THR A 1 86 ? -1.618 1.908 -11.387 1.00 92.69 86 THR A O 1
ATOM 623 N N . PRO A 1 87 ? -2.249 3.860 -12.309 1.00 94.56 87 PRO A N 1
ATOM 624 C CA . PRO A 1 87 ? -2.447 4.521 -11.036 1.00 94.56 87 PRO A CA 1
ATOM 625 C C . PRO A 1 87 ? -3.725 4.017 -10.366 1.00 94.56 87 PRO A C 1
ATOM 627 O O . PRO A 1 87 ? -4.726 3.706 -11.016 1.00 94.56 87 PRO A O 1
ATOM 630 N N . PHE A 1 88 ? -3.669 3.905 -9.046 1.00 95.94 88 PHE A N 1
ATOM 631 C CA . PHE A 1 88 ? -4.778 3.424 -8.242 1.00 95.94 88 PHE A CA 1
ATOM 632 C C . PHE A 1 88 ? -4.895 4.199 -6.938 1.00 95.94 88 PHE A C 1
ATOM 634 O O . PHE A 1 88 ? -3.936 4.793 -6.433 1.00 95.94 88 PHE A O 1
ATOM 641 N N . THR A 1 89 ? -6.077 4.099 -6.349 1.00 95.62 89 THR A N 1
ATOM 642 C CA . THR A 1 89 ? -6.350 4.477 -4.971 1.00 95.62 89 THR A CA 1
ATOM 643 C C . THR A 1 89 ? -7.018 3.319 -4.238 1.00 95.62 89 THR A C 1
ATOM 645 O O . THR A 1 89 ? -7.803 2.564 -4.818 1.00 95.62 89 THR A O 1
ATOM 648 N N . LEU A 1 90 ? -6.693 3.169 -2.960 1.00 94.62 90 LEU A N 1
ATOM 649 C CA . LEU A 1 90 ? -7.398 2.287 -2.037 1.00 94.62 90 LEU A CA 1
ATOM 650 C C . LEU A 1 90 ? -7.648 3.037 -0.733 1.00 94.62 90 LEU A C 1
ATOM 652 O O . LEU A 1 90 ? -6.795 3.789 -0.252 1.00 94.62 90 LEU A O 1
ATOM 656 N N . THR A 1 91 ? -8.821 2.821 -0.155 1.00 92.06 91 THR A N 1
ATOM 657 C CA . THR A 1 91 ? -9.230 3.474 1.085 1.00 92.06 91 THR A CA 1
ATOM 658 C C . THR A 1 91 ? -9.459 2.424 2.151 1.00 92.06 91 THR A C 1
ATOM 660 O O . THR A 1 91 ? -10.262 1.513 1.989 1.00 92.06 91 THR A O 1
ATOM 663 N N . LEU A 1 92 ? -8.736 2.572 3.251 1.00 88.38 92 LEU A N 1
ATOM 664 C CA . LEU A 1 92 ? -8.796 1.699 4.404 1.00 88.38 92 LEU A CA 1
ATOM 665 C C . LEU A 1 92 ? -9.813 2.273 5.397 1.00 88.38 92 LEU A C 1
ATOM 667 O O . LEU A 1 92 ? -9.612 3.400 5.879 1.00 88.38 92 LEU A O 1
ATOM 671 N N . PRO A 1 93 ? -10.895 1.541 5.707 1.00 83.12 93 PRO A N 1
ATOM 672 C CA . PRO A 1 93 ? -11.855 1.965 6.708 1.00 83.12 93 PRO A CA 1
ATOM 673 C C . PRO A 1 93 ? -11.208 1.907 8.089 1.00 83.12 93 PRO A C 1
ATOM 675 O O . PRO A 1 93 ? -10.645 0.894 8.509 1.00 83.12 93 PRO A O 1
ATOM 678 N N . HIS A 1 94 ? -11.299 3.018 8.814 1.00 76.06 94 HIS A N 1
ATOM 679 C CA . HIS A 1 94 ? -10.750 3.110 10.158 1.00 76.06 94 HIS A CA 1
ATOM 680 C C . HIS A 1 94 ? -11.362 2.067 11.110 1.00 76.06 94 HIS A C 1
ATOM 682 O O . HIS A 1 94 ? -10.653 1.466 11.916 1.00 76.06 94 HIS A O 1
ATOM 688 N N . THR A 1 95 ? -12.677 1.852 11.004 1.00 77.50 95 THR A N 1
ATOM 689 C CA . THR A 1 95 ? -13.445 0.942 11.865 1.00 77.50 95 THR A CA 1
ATOM 690 C C . THR A 1 95 ? -12.900 -0.475 11.850 1.00 77.50 95 THR A C 1
ATOM 692 O O . THR A 1 95 ? -12.906 -1.120 12.888 1.00 77.50 95 THR A O 1
ATOM 695 N N . ASP A 1 96 ? -12.364 -0.933 10.722 1.00 80.50 96 ASP A N 1
ATOM 696 C CA . ASP A 1 96 ? -11.905 -2.314 10.573 1.00 80.50 96 ASP A CA 1
ATOM 697 C C . ASP A 1 96 ? -10.475 -2.473 11.100 1.00 80.50 96 ASP A C 1
ATOM 699 O O . ASP A 1 96 ? -10.141 -3.460 11.755 1.00 80.50 96 ASP A O 1
ATOM 703 N N . LEU A 1 97 ? -9.633 -1.458 10.876 1.00 79.44 97 LEU A N 1
ATOM 704 C CA . LEU A 1 97 ? -8.241 -1.431 11.334 1.00 79.44 97 LEU A CA 1
ATOM 705 C C . LEU A 1 97 ? -8.100 -1.272 12.853 1.00 79.44 97 LEU A C 1
ATOM 707 O O . LEU A 1 97 ? -7.065 -1.625 13.424 1.00 79.44 97 LEU A O 1
ATOM 711 N N . ALA A 1 98 ? -9.113 -0.693 13.491 1.00 80.81 98 ALA A N 1
ATOM 712 C CA . ALA A 1 98 ? -9.094 -0.293 14.891 1.00 80.81 98 ALA A CA 1
ATOM 713 C C . ALA A 1 98 ? -10.352 -0.731 15.655 1.00 80.81 98 ALA A C 1
ATOM 715 O O . ALA A 1 98 ? -10.656 -0.151 16.699 1.00 80.81 98 ALA A O 1
ATOM 716 N N . ALA A 1 99 ? -11.066 -1.750 15.164 1.00 79.19 99 ALA A N 1
ATOM 717 C CA . ALA A 1 99 ? -12.339 -2.217 15.724 1.00 79.19 99 ALA A CA 1
ATOM 718 C C . ALA A 1 99 ? -12.274 -2.452 17.239 1.00 79.19 99 ALA A C 1
ATOM 720 O O . ALA A 1 99 ? -13.149 -2.026 17.987 1.00 79.19 99 ALA A O 1
ATOM 721 N N . ASP A 1 100 ? -11.201 -3.096 17.704 1.00 80.31 100 ASP A N 1
ATOM 722 C CA . ASP A 1 100 ? -10.992 -3.384 19.119 1.00 80.31 100 ASP A CA 1
ATOM 723 C C . ASP A 1 100 ? -10.229 -2.268 19.852 1.00 80.31 100 ASP A C 1
ATOM 725 O O . ASP A 1 100 ? -10.137 -2.311 21.076 1.00 80.31 100 ASP A O 1
ATOM 729 N N . GLY A 1 101 ? -9.683 -1.266 19.153 1.00 77.81 101 GLY A N 1
ATOM 730 C CA . GLY A 1 101 ? -8.829 -0.206 19.702 1.00 77.81 101 GLY A CA 1
ATOM 731 C C . GLY A 1 101 ? -7.484 -0.695 20.257 1.00 77.81 101 GLY A C 1
ATOM 732 O O . GLY A 1 101 ? -6.867 0.004 21.062 1.00 77.81 101 GLY A O 1
ATOM 733 N N .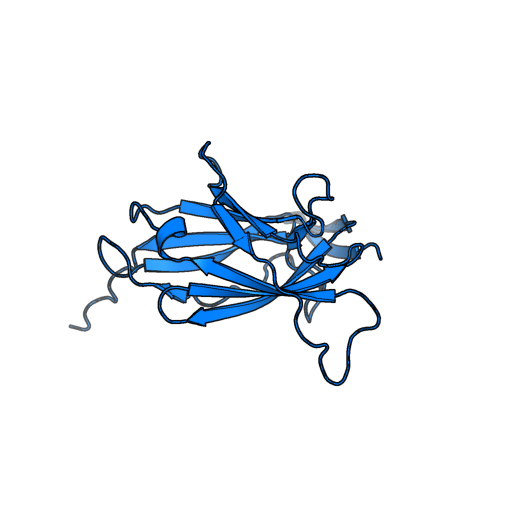 ARG A 1 102 ? -7.045 -1.916 19.924 1.00 82.69 102 ARG A N 1
ATOM 734 C CA . ARG A 1 102 ? -5.755 -2.465 20.367 1.00 82.69 102 ARG A CA 1
ATOM 735 C C . ARG A 1 102 ? -4.645 -2.094 19.382 1.00 82.69 102 ARG A C 1
ATOM 737 O O . ARG A 1 102 ? -4.892 -2.033 18.178 1.00 82.69 102 ARG A O 1
ATOM 744 N N . PRO A 1 103 ? -3.404 -1.893 19.864 1.00 87.44 103 PRO A N 1
ATOM 745 C CA . PRO A 1 103 ? -2.265 -1.754 18.974 1.00 87.44 103 PRO A CA 1
ATOM 746 C C . PRO A 1 103 ? -2.128 -2.973 18.060 1.00 87.44 103 PRO A C 1
ATOM 748 O O . PRO A 1 103 ? -2.142 -4.112 18.533 1.00 87.44 103 PRO A O 1
ATOM 751 N N . ARG A 1 104 ? -1.982 -2.738 16.757 1.00 90.81 104 ARG A N 1
ATOM 752 C CA . ARG A 1 104 ? -1.829 -3.802 15.761 1.00 90.81 104 ARG A CA 1
ATOM 753 C C . ARG A 1 104 ? -1.115 -3.286 14.523 1.00 90.81 104 ARG A C 1
ATOM 755 O O . ARG A 1 104 ? -1.286 -2.133 14.133 1.00 90.81 104 ARG A O 1
ATOM 762 N N . THR A 1 105 ? -0.331 -4.159 13.901 1.00 92.50 105 THR A N 1
ATOM 763 C CA . THR A 1 105 ? 0.291 -3.895 12.603 1.00 92.50 105 THR A CA 1
ATOM 764 C C . THR A 1 105 ? -0.484 -4.611 11.509 1.00 92.50 105 THR A C 1
ATOM 766 O O . THR A 1 105 ? -0.855 -5.773 11.669 1.00 92.50 105 THR A O 1
ATOM 769 N N . TRP A 1 106 ? -0.695 -3.925 10.394 1.00 93.62 106 TRP A N 1
ATOM 770 C CA . TRP A 1 106 ? -1.436 -4.405 9.237 1.00 93.62 106 TRP A CA 1
ATOM 771 C C . TRP A 1 106 ? -0.534 -4.437 8.007 1.00 93.62 106 TRP A C 1
ATOM 773 O O . TRP A 1 106 ? 0.158 -3.455 7.730 1.00 93.62 106 TRP A O 1
ATOM 783 N N . SER A 1 107 ? -0.536 -5.550 7.277 1.00 94.31 107 SER A N 1
ATOM 784 C CA . SER A 1 107 ? 0.070 -5.667 5.949 1.00 94.31 107 SER A CA 1
ATOM 785 C C . SER A 1 107 ? -0.967 -5.419 4.859 1.00 94.31 107 SER A C 1
ATOM 787 O O . SER A 1 107 ? -2.165 -5.601 5.085 1.00 94.31 107 SER A O 1
ATOM 789 N N . LEU A 1 108 ? -0.492 -4.988 3.687 1.00 95.25 108 LEU A N 1
ATOM 790 C CA . LEU A 1 108 ? -1.335 -4.603 2.561 1.00 95.25 108 LEU A CA 1
ATOM 791 C C . LEU A 1 108 ? -0.856 -5.250 1.264 1.00 95.25 108 LEU A C 1
ATOM 793 O O . LEU A 1 108 ? 0.305 -5.107 0.866 1.00 95.25 108 LEU A O 1
ATOM 797 N N . SER A 1 109 ? -1.774 -5.912 0.573 1.00 95.75 109 SER A N 1
ATOM 798 C CA . SER A 1 109 ? -1.578 -6.410 -0.786 1.00 95.75 109 SER A CA 1
ATOM 799 C C . SER A 1 109 ? -2.772 -6.049 -1.664 1.00 95.75 109 SER A C 1
ATOM 801 O O . SER A 1 109 ? -3.854 -5.745 -1.172 1.00 95.75 109 SER A O 1
ATOM 803 N N . LEU A 1 110 ? -2.570 -6.034 -2.978 1.00 97.06 110 LEU A N 1
ATOM 804 C CA . LEU A 1 110 ? -3.624 -5.887 -3.973 1.00 97.06 110 LEU A CA 1
ATOM 805 C C . LEU A 1 110 ? -3.856 -7.220 -4.674 1.00 97.06 110 LEU A C 1
ATOM 807 O O . LEU A 1 110 ? -2.918 -7.979 -4.921 1.00 97.06 110 LEU A O 1
ATOM 811 N N . ARG A 1 111 ? -5.098 -7.446 -5.080 1.00 97.38 111 ARG A N 1
ATOM 812 C CA . ARG A 1 111 ? -5.542 -8.494 -5.997 1.00 97.38 111 ARG A CA 1
ATOM 813 C C . ARG A 1 111 ? -6.115 -7.793 -7.231 1.00 97.38 111 ARG A C 1
ATOM 815 O O . ARG A 1 111 ? -7.315 -7.529 -7.272 1.00 97.38 111 ARG A O 1
ATOM 822 N N . PRO A 1 112 ? -5.282 -7.414 -8.221 1.00 95.38 112 PRO A N 1
ATOM 823 C CA . PRO A 1 112 ? -5.694 -6.505 -9.298 1.00 95.38 112 PRO A CA 1
ATOM 824 C C . PRO A 1 112 ? -6.782 -7.060 -10.225 1.00 95.38 112 PRO A C 1
ATOM 826 O O . PRO A 1 112 ? -7.515 -6.299 -10.856 1.00 95.38 112 PRO A O 1
ATOM 829 N N . ALA A 1 113 ? -6.893 -8.388 -10.297 1.00 94.69 113 ALA A N 1
ATOM 830 C CA . ALA A 1 113 ? -7.884 -9.108 -11.095 1.00 94.69 113 ALA A CA 1
ATOM 831 C C . ALA A 1 113 ? -8.814 -9.987 -10.237 1.00 94.69 113 ALA A C 1
ATOM 833 O O . ALA A 1 113 ? -9.398 -10.944 -10.735 1.00 94.69 113 ALA A O 1
ATOM 834 N N . GLY A 1 114 ? -8.937 -9.683 -8.942 1.00 94.69 114 GLY A N 1
ATOM 835 C CA . GLY A 1 114 ? -9.772 -10.445 -8.017 1.00 94.69 114 GLY A CA 1
ATOM 836 C C . GLY A 1 114 ? -9.123 -11.735 -7.493 1.00 94.69 114 GLY A C 1
ATOM 837 O O . GLY A 1 114 ? -7.903 -11.897 -7.524 1.00 94.69 114 GLY A O 1
ATOM 838 N N . GLU A 1 115 ? -9.948 -12.655 -6.984 1.00 93.69 115 GLU A N 1
ATOM 839 C CA . GLU A 1 115 ? -9.514 -13.840 -6.221 1.00 93.69 115 GLU A CA 1
ATOM 840 C C . GLU A 1 115 ? -8.618 -14.791 -7.017 1.00 93.69 115 GLU A C 1
ATOM 842 O O . GLU A 1 115 ? -7.725 -15.404 -6.449 1.00 93.69 115 GLU A O 1
ATOM 847 N N . THR A 1 116 ? -8.814 -14.913 -8.326 1.00 91.19 116 THR A N 1
ATOM 848 C CA . THR A 1 116 ? -7.986 -15.773 -9.189 1.00 91.19 116 THR A CA 1
ATOM 849 C C . THR A 1 116 ? -6.774 -15.040 -9.764 1.00 91.19 116 THR A C 1
ATOM 851 O O . THR A 1 116 ? -5.906 -15.657 -10.380 1.00 91.19 116 THR A O 1
ATOM 854 N N . GLY A 1 117 ? -6.705 -13.722 -9.563 1.00 90.19 117 GLY A N 1
ATOM 855 C CA . GLY A 1 117 ? -5.640 -12.866 -10.056 1.00 90.19 117 GLY A CA 1
ATOM 856 C C . GLY A 1 117 ? -4.347 -12.965 -9.243 1.00 90.19 117 GLY A C 1
ATOM 857 O O . GLY A 1 117 ? -4.312 -13.547 -8.155 1.00 90.19 117 GLY A O 1
ATOM 858 N N . PRO A 1 118 ? -3.257 -12.359 -9.744 1.00 94.19 118 PRO A N 1
ATOM 859 C CA . PRO A 1 118 ? -2.005 -12.309 -9.005 1.00 94.19 118 PRO A CA 1
ATOM 860 C C . PRO A 1 118 ? -2.136 -11.429 -7.754 1.00 94.19 118 PRO A C 1
ATOM 862 O O . PRO A 1 118 ? -2.941 -10.501 -7.701 1.00 94.19 118 PRO A O 1
ATOM 865 N N . GLU A 1 119 ? -1.304 -11.688 -6.747 1.00 95.44 119 GLU A N 1
ATOM 866 C CA . GLU A 1 119 ? -1.117 -10.765 -5.627 1.00 95.44 119 GLU A CA 1
ATOM 867 C C . GLU A 1 119 ? -0.006 -9.758 -5.951 1.00 95.44 119 GLU A C 1
ATOM 869 O O . GLU A 1 119 ? 1.072 -10.142 -6.400 1.00 95.44 119 GLU A O 1
ATOM 874 N N . ALA A 1 120 ? -0.243 -8.476 -5.676 1.00 95.88 120 ALA A N 1
ATOM 875 C CA . ALA A 1 120 ? 0.770 -7.428 -5.711 1.00 95.88 120 ALA A CA 1
ATOM 876 C C . ALA A 1 120 ? 0.943 -6.836 -4.309 1.00 95.88 120 ALA A C 1
ATOM 878 O O . ALA A 1 120 ? 0.060 -6.140 -3.811 1.00 95.88 120 ALA A O 1
ATOM 879 N N . ARG A 1 121 ? 2.082 -7.077 -3.656 1.00 94.81 121 ARG A N 1
ATOM 880 C CA . ARG A 1 121 ? 2.371 -6.435 -2.364 1.00 94.81 121 ARG A CA 1
ATOM 881 C C . ARG A 1 121 ? 2.548 -4.936 -2.546 1.00 94.81 121 ARG A C 1
ATOM 883 O O . ARG A 1 121 ? 3.245 -4.511 -3.469 1.00 94.81 121 ARG A O 1
ATOM 890 N N . LEU A 1 122 ? 1.955 -4.168 -1.639 1.00 94.81 122 LEU A N 1
ATOM 891 C CA . LEU A 1 122 ? 2.122 -2.726 -1.601 1.00 94.81 122 LEU A CA 1
ATOM 892 C C . LEU A 1 122 ? 3.470 -2.398 -0.958 1.00 94.81 122 LEU A C 1
ATOM 894 O O . LEU A 1 122 ? 3.740 -2.813 0.165 1.00 94.81 122 LEU A O 1
ATOM 898 N N . ALA A 1 123 ? 4.334 -1.689 -1.672 1.00 92.81 123 ALA A N 1
ATOM 899 C CA . ALA A 1 123 ? 5.712 -1.432 -1.270 1.00 92.81 123 ALA A CA 1
ATOM 900 C C . ALA A 1 123 ? 6.189 -0.062 -1.767 1.00 92.81 123 ALA A C 1
ATOM 902 O O . ALA A 1 123 ? 5.497 0.594 -2.541 1.00 92.81 123 ALA A O 1
ATOM 903 N N . ARG A 1 124 ? 7.369 0.380 -1.323 1.00 90.12 124 ARG A N 1
ATOM 904 C CA . ARG A 1 124 ? 8.024 1.578 -1.870 1.00 90.12 124 ARG A CA 1
ATOM 905 C C . ARG A 1 124 ? 9.459 1.278 -2.282 1.00 90.12 124 ARG A C 1
ATOM 907 O O . ARG A 1 124 ? 10.355 1.228 -1.441 1.00 90.12 124 ARG A O 1
ATOM 914 N N . LEU A 1 125 ? 9.654 1.049 -3.578 1.00 89.44 125 LEU A N 1
ATOM 915 C CA . LEU A 1 125 ? 10.934 0.692 -4.194 1.00 89.44 125 LEU A CA 1
ATOM 916 C C . LEU A 1 125 ? 11.437 1.731 -5.204 1.00 89.44 125 LEU A C 1
ATOM 918 O O . LEU A 1 125 ? 12.639 1.789 -5.455 1.00 89.44 125 LEU A O 1
ATOM 922 N N . LEU A 1 126 ? 10.537 2.522 -5.794 1.00 85.94 126 LEU A N 1
ATOM 923 C CA . LEU A 1 126 ? 10.801 3.407 -6.936 1.00 85.94 126 LEU A CA 1
ATOM 924 C C . LEU A 1 126 ? 10.706 4.901 -6.594 1.00 85.94 126 LEU A C 1
ATOM 926 O O . LEU A 1 126 ? 10.827 5.743 -7.480 1.00 85.94 126 LEU A O 1
ATOM 930 N N . GLY A 1 127 ? 10.462 5.241 -5.327 1.00 75.50 127 GLY A N 1
ATOM 931 C CA . GLY A 1 127 ? 10.314 6.626 -4.884 1.00 75.50 127 GLY A CA 1
ATOM 932 C C . GLY A 1 127 ? 11.527 7.532 -5.179 1.00 75.50 127 GLY A C 1
ATOM 933 O O . GLY A 1 127 ? 12.625 7.050 -5.461 1.00 75.50 127 GLY A O 1
ATOM 934 N N . PRO A 1 128 ? 11.351 8.863 -5.076 1.00 66.62 128 PRO A N 1
ATOM 935 C CA . PRO A 1 128 ? 12.444 9.825 -5.221 1.00 66.62 128 PRO A CA 1
ATOM 936 C C . PRO A 1 128 ? 13.575 9.516 -4.231 1.00 66.62 128 PRO A C 1
ATOM 938 O O . PRO A 1 128 ? 13.316 9.234 -3.062 1.00 66.62 128 PRO A O 1
ATOM 941 N N . GLY A 1 129 ? 14.821 9.546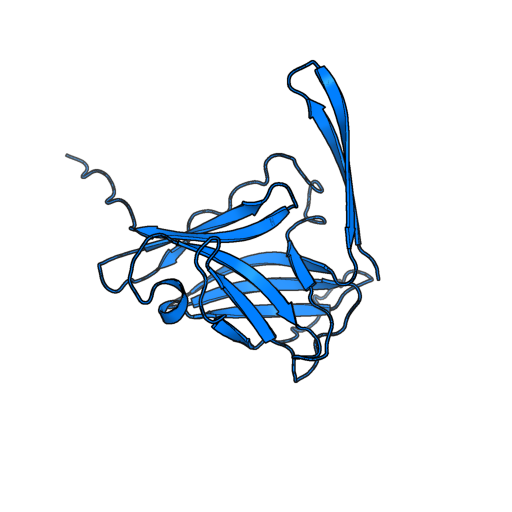 -4.712 1.00 67.62 129 GLY A N 1
ATOM 942 C CA . GLY A 1 129 ? 15.997 9.089 -3.958 1.00 67.62 129 GLY A CA 1
ATOM 943 C C . GLY A 1 129 ? 16.252 7.577 -4.034 1.00 67.62 129 GLY A C 1
ATOM 944 O O . GLY A 1 129 ? 17.253 7.105 -3.502 1.00 67.62 129 GLY A O 1
ATOM 945 N N . GLY A 1 130 ? 15.390 6.827 -4.727 1.00 72.44 130 GLY A N 1
ATOM 946 C CA . GLY A 1 130 ? 15.476 5.378 -4.851 1.00 72.44 130 GLY A CA 1
ATOM 947 C C . GLY A 1 130 ? 15.087 4.643 -3.569 1.00 72.44 130 GLY A C 1
ATOM 948 O O . GLY A 1 130 ? 14.598 5.210 -2.589 1.00 72.44 130 GLY A O 1
ATOM 949 N N . VAL A 1 131 ? 15.300 3.332 -3.583 1.00 76.31 131 VAL A N 1
ATOM 950 C CA . VAL A 1 131 ? 15.157 2.493 -2.394 1.00 76.31 131 VAL A CA 1
ATOM 951 C C . VAL A 1 131 ? 16.248 2.864 -1.375 1.00 76.31 131 VAL A C 1
ATOM 953 O O . VAL A 1 131 ? 17.399 3.049 -1.745 1.00 76.31 131 VAL A O 1
ATOM 956 N N . THR A 1 132 ? 15.902 2.988 -0.092 1.00 71.81 132 THR A N 1
ATOM 957 C CA . THR A 1 132 ? 16.831 3.374 0.994 1.00 71.81 132 THR A CA 1
ATOM 958 C C . THR A 1 132 ? 16.712 2.420 2.180 1.00 71.81 132 THR A C 1
ATOM 960 O O . THR A 1 132 ? 15.648 1.851 2.411 1.00 71.81 132 THR A O 1
ATOM 963 N N . THR A 1 133 ? 17.783 2.224 2.952 1.00 71.06 133 THR A N 1
ATOM 964 C CA . THR A 1 133 ? 17.766 1.369 4.155 1.00 71.06 133 THR A CA 1
ATOM 965 C C . THR A 1 133 ? 16.875 1.927 5.265 1.00 71.06 133 THR A C 1
ATOM 967 O O . THR A 1 133 ? 16.380 1.155 6.083 1.00 71.06 133 THR A O 1
ATOM 970 N N . ALA A 1 134 ? 16.650 3.242 5.277 1.00 68.38 134 ALA A N 1
ATOM 971 C CA . ALA A 1 134 ? 15.800 3.939 6.232 1.00 68.38 134 ALA A CA 1
ATOM 972 C C . ALA A 1 134 ? 14.866 4.895 5.472 1.00 68.38 134 ALA A C 1
ATOM 974 O O . ALA A 1 134 ? 15.209 6.063 5.277 1.00 68.38 134 ALA A O 1
ATOM 975 N N . PRO A 1 135 ? 13.706 4.412 4.988 1.00 67.12 135 PRO A N 1
ATOM 976 C CA . PRO A 1 135 ? 12.723 5.273 4.346 1.00 67.12 135 PRO A CA 1
ATOM 977 C C . PRO A 1 135 ? 12.311 6.390 5.298 1.00 67.12 135 PRO A C 1
ATOM 979 O O . PRO A 1 135 ? 12.052 6.124 6.474 1.00 67.12 135 PRO A O 1
ATOM 982 N N . THR A 1 136 ? 12.228 7.624 4.795 1.00 66.50 136 THR A N 1
ATOM 983 C CA . THR A 1 136 ? 11.710 8.744 5.582 1.00 66.50 136 THR A CA 1
ATOM 984 C C . THR A 1 136 ? 10.328 8.361 6.112 1.00 66.50 136 THR A C 1
ATOM 986 O O . THR A 1 136 ? 9.447 8.023 5.311 1.00 66.50 136 THR A O 1
ATOM 989 N N . PRO A 1 137 ? 10.130 8.350 7.440 1.00 65.56 137 PRO A N 1
ATOM 990 C CA . PRO A 1 137 ? 8.850 7.981 8.004 1.00 65.56 137 PRO A CA 1
ATOM 991 C C . PRO A 1 137 ? 7.807 9.007 7.575 1.00 65.56 137 PRO A C 1
ATOM 993 O O . PRO A 1 137 ? 8.044 10.215 7.590 1.00 65.56 137 PRO A O 1
ATOM 996 N N . HIS A 1 138 ? 6.635 8.510 7.203 1.00 67.75 138 HIS A N 1
ATOM 997 C CA . HIS A 1 138 ? 5.470 9.369 7.063 1.00 67.75 138 HIS A CA 1
ATOM 998 C C . HIS A 1 138 ? 5.011 9.792 8.462 1.00 67.75 138 HIS A C 1
ATOM 1000 O O . HIS A 1 138 ? 5.027 8.951 9.372 1.00 67.75 138 HIS A O 1
ATOM 1006 N N . PRO A 1 139 ? 4.613 11.061 8.664 1.00 75.56 139 PRO A N 1
ATOM 1007 C CA . PRO A 1 139 ? 4.110 11.503 9.955 1.00 75.56 139 PRO A CA 1
ATOM 1008 C C . PRO A 1 139 ? 2.917 10.628 10.375 1.00 75.56 139 PRO A C 1
ATOM 1010 O O . PRO A 1 139 ? 2.106 10.259 9.518 1.00 75.56 139 PRO A O 1
ATOM 1013 N N . PRO A 1 140 ? 2.796 10.270 11.668 1.00 80.44 140 PRO A N 1
ATOM 1014 C CA . PRO A 1 140 ? 1.653 9.510 12.143 1.00 80.44 140 PRO A CA 1
ATOM 1015 C C . PRO A 1 140 ? 0.349 10.230 11.820 1.00 80.44 140 PRO A C 1
ATOM 1017 O O . PRO A 1 140 ? 0.194 11.426 12.061 1.00 80.44 140 PRO A O 1
ATOM 1020 N N . LEU A 1 141 ? -0.603 9.476 11.295 1.00 82.62 141 LEU A N 1
ATOM 1021 C CA . LEU A 1 141 ? -1.898 9.986 10.894 1.00 82.62 141 LEU A CA 1
ATOM 1022 C C . LEU A 1 141 ? -2.883 9.819 12.049 1.00 82.62 141 LEU A C 1
ATOM 1024 O O . LEU A 1 141 ? -3.019 8.721 12.587 1.00 82.62 141 LEU A O 1
ATOM 1028 N N . ALA A 1 142 ? -3.536 10.905 12.458 1.00 83.94 142 ALA A N 1
ATOM 1029 C CA . ALA A 1 142 ? -4.520 10.874 13.534 1.00 83.94 142 ALA A CA 1
ATOM 1030 C C . ALA A 1 142 ? -5.814 10.191 13.076 1.00 83.94 142 ALA A C 1
ATOM 1032 O O . ALA A 1 142 ? -6.308 10.436 11.975 1.00 83.94 142 ALA A O 1
ATOM 1033 N N . LEU A 1 143 ? -6.360 9.348 13.945 1.00 80.38 143 LEU A N 1
ATOM 1034 C CA . LEU A 1 143 ? -7.571 8.579 13.711 1.00 80.38 143 LEU A CA 1
ATOM 1035 C C . LEU A 1 143 ? -8.473 8.651 14.957 1.00 80.38 143 LEU A C 1
ATOM 1037 O O . LEU A 1 143 ? -7.957 8.650 16.079 1.00 80.38 143 LEU A O 1
ATOM 1041 N N . PRO A 1 144 ? -9.810 8.719 14.805 1.00 80.75 144 PRO A N 1
ATOM 1042 C CA . PRO A 1 144 ? -10.715 8.501 15.936 1.00 80.75 144 PRO A CA 1
ATOM 1043 C C . PRO A 1 144 ? -10.534 7.068 16.453 1.00 80.75 144 PRO A C 1
ATOM 1045 O O . PRO A 1 144 ? -9.950 6.253 15.767 1.00 80.75 144 PRO A O 1
ATOM 1048 N N . GLY A 1 145 ? -11.022 6.703 17.631 1.00 80.88 145 GLY A N 1
ATOM 1049 C CA . GLY A 1 145 ? -10.938 5.312 18.082 1.00 80.88 145 GLY A CA 1
ATOM 1050 C C . GLY A 1 145 ? -11.975 5.000 19.146 1.00 80.88 145 GLY A C 1
ATOM 1051 O O . GLY A 1 145 ? -12.414 5.912 19.848 1.00 80.88 145 GLY A O 1
ATOM 1052 N N . PRO A 1 146 ? -12.367 3.723 19.303 1.00 80.69 146 PRO A N 1
ATOM 1053 C CA . PRO A 1 146 ? -13.422 3.340 20.243 1.00 80.69 146 PRO A CA 1
ATOM 1054 C C . PRO A 1 146 ? -13.050 3.625 21.705 1.00 80.69 146 PRO A C 1
ATOM 1056 O O . PRO A 1 146 ? -13.920 3.721 22.561 1.00 80.69 146 PRO A O 1
ATOM 1059 N N . ARG A 1 147 ? -11.750 3.758 21.999 1.00 81.38 147 ARG A N 1
ATOM 1060 C CA . ARG A 1 147 ? -11.198 4.005 23.339 1.00 81.38 147 ARG A CA 1
ATOM 1061 C C . ARG A 1 147 ? -10.421 5.325 23.430 1.00 81.38 147 ARG A C 1
ATOM 1063 O O . ARG A 1 147 ? -9.603 5.492 24.328 1.00 81.38 147 ARG A O 1
ATOM 1070 N N . GLY A 1 148 ? -10.657 6.240 22.490 1.00 84.69 148 GLY A N 1
ATOM 1071 C CA . GLY A 1 148 ? -9.933 7.505 22.360 1.00 84.69 148 GLY A CA 1
ATOM 1072 C C . GLY A 1 148 ? -9.104 7.594 21.073 1.00 84.69 148 GLY A C 1
ATOM 1073 O O . GLY A 1 148 ? -9.154 6.681 20.246 1.00 84.69 148 GLY A O 1
ATOM 1074 N N . PRO A 1 149 ? -8.365 8.699 20.875 1.00 85.88 149 PRO A N 1
ATOM 1075 C CA . PRO A 1 149 ? -7.617 8.942 19.645 1.00 85.88 149 PRO A CA 1
ATOM 1076 C C . PRO A 1 149 ? -6.531 7.886 19.396 1.00 85.88 149 PRO A C 1
ATOM 1078 O O . PRO A 1 149 ? -5.862 7.427 20.324 1.00 85.88 149 PRO A O 1
ATOM 1081 N N . LEU A 1 150 ? -6.335 7.527 18.130 1.00 86.12 150 LEU A N 1
ATOM 1082 C CA . LEU A 1 150 ? -5.326 6.584 17.652 1.00 86.12 150 LEU A CA 1
ATOM 1083 C C . LEU A 1 150 ? -4.389 7.267 16.644 1.00 86.12 150 LEU A C 1
ATOM 1085 O O . LEU A 1 150 ? -4.718 8.292 16.045 1.00 86.12 150 LEU A O 1
ATOM 1089 N N . HIS A 1 151 ? -3.229 6.659 16.417 1.00 87.56 151 HIS A N 1
ATOM 1090 C CA . HIS A 1 151 ? -2.316 6.981 15.329 1.0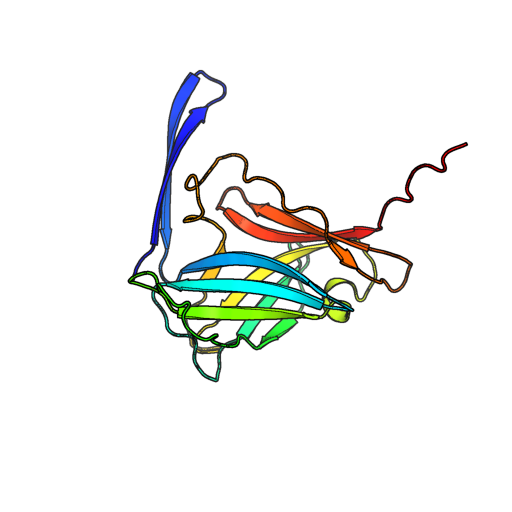0 87.56 151 HIS A CA 1
ATOM 1091 C C . HIS A 1 151 ? -2.145 5.790 14.392 1.00 87.56 151 HIS A C 1
ATOM 1093 O O . HIS A 1 151 ? -1.907 4.674 14.851 1.00 87.56 151 HIS A O 1
ATOM 1099 N N . ALA A 1 152 ? -2.172 6.054 13.086 1.00 87.06 152 ALA A N 1
ATOM 1100 C CA . ALA A 1 152 ? -1.638 5.166 12.063 1.00 87.06 152 ALA A CA 1
ATOM 1101 C C . ALA A 1 152 ? -0.239 5.630 11.660 1.00 87.06 152 ALA A C 1
ATOM 1103 O O . ALA A 1 152 ? -0.074 6.677 11.037 1.00 87.06 152 ALA A O 1
ATOM 1104 N N . ALA A 1 153 ? 0.772 4.836 11.998 1.00 87.94 153 ALA A N 1
ATOM 1105 C CA . ALA A 1 153 ? 2.145 5.046 11.565 1.00 87.94 153 ALA A CA 1
ATOM 1106 C C . ALA A 1 153 ? 2.446 4.151 10.351 1.00 87.94 153 ALA A C 1
ATOM 1108 O O . ALA A 1 153 ? 2.396 2.923 10.486 1.00 87.94 153 ALA A O 1
ATOM 1109 N N . PRO A 1 154 ? 2.765 4.720 9.178 1.00 88.56 154 PRO A N 1
ATOM 1110 C CA . PRO A 1 154 ? 3.224 3.947 8.031 1.00 88.56 154 PRO A CA 1
ATOM 1111 C C . PRO A 1 154 ? 4.654 3.459 8.282 1.00 88.56 154 PRO A C 1
ATOM 1113 O O . PRO A 1 154 ? 5.536 4.247 8.622 1.00 88.56 154 PRO A O 1
ATOM 1116 N N . LEU A 1 155 ? 4.884 2.160 8.126 1.00 88.38 155 LEU A N 1
ATOM 1117 C CA . LEU A 1 155 ? 6.162 1.500 8.374 1.00 88.38 155 LEU A CA 1
ATOM 1118 C C . LEU A 1 155 ? 6.537 0.644 7.167 1.00 88.38 155 LEU A C 1
ATOM 1120 O O . LEU A 1 155 ? 5.677 0.004 6.565 1.00 88.38 155 LEU A O 1
ATOM 1124 N N . TYR A 1 156 ? 7.827 0.577 6.855 1.00 87.88 156 TYR A N 1
ATOM 1125 C CA . TYR A 1 156 ? 8.337 -0.297 5.804 1.00 87.88 156 TYR A CA 1
ATOM 1126 C C . TYR A 1 156 ? 9.075 -1.482 6.412 1.00 87.88 156 TYR A C 1
ATOM 1128 O O . TYR A 1 156 ? 9.926 -1.319 7.288 1.00 87.88 156 TYR A O 1
ATOM 1136 N N . THR A 1 157 ? 8.755 -2.685 5.941 1.00 88.81 157 THR A N 1
ATOM 1137 C CA . THR A 1 157 ? 9.510 -3.889 6.300 1.00 88.81 157 THR A CA 1
ATOM 1138 C C . THR A 1 157 ? 10.920 -3.834 5.697 1.00 88.81 157 THR A C 1
ATOM 1140 O O . THR A 1 157 ? 11.175 -3.041 4.788 1.00 88.81 157 THR A O 1
ATOM 1143 N N . PRO A 1 158 ? 11.851 -4.716 6.107 1.00 85.19 158 PRO A N 1
ATOM 1144 C CA . PRO A 1 158 ? 13.140 -4.845 5.426 1.00 85.19 158 PRO A CA 1
ATOM 1145 C C . PRO A 1 158 ? 13.018 -5.161 3.924 1.00 85.19 158 PRO A C 1
ATOM 1147 O O . PRO A 1 158 ? 13.931 -4.865 3.156 1.00 85.19 158 PRO A O 1
ATOM 1150 N N . SER A 1 159 ? 11.907 -5.763 3.495 1.00 85.75 159 SER A N 1
ATOM 1151 C CA . SER A 1 159 ? 11.616 -6.025 2.080 1.00 85.75 159 SER A CA 1
ATOM 1152 C C . SER A 1 159 ? 10.977 -4.830 1.363 1.00 85.75 159 SER A C 1
ATOM 1154 O O . SER A 1 159 ? 10.639 -4.967 0.187 1.00 85.75 159 SER A O 1
ATOM 1156 N N . HIS A 1 160 ? 10.822 -3.698 2.059 1.00 89.44 160 HIS A N 1
ATOM 1157 C CA . HIS A 1 160 ? 10.159 -2.458 1.638 1.00 89.44 160 HIS A CA 1
ATOM 1158 C C . HIS A 1 160 ? 8.655 -2.575 1.413 1.00 89.44 160 HIS A C 1
ATOM 1160 O O . HIS A 1 160 ? 8.058 -1.702 0.785 1.00 89.44 160 HIS A O 1
ATOM 1166 N N . ASP A 1 161 ? 8.036 -3.619 1.966 1.00 92.56 161 ASP A N 1
ATOM 1167 C CA . ASP A 1 161 ? 6.579 -3.736 1.991 1.00 92.56 161 ASP A CA 1
ATOM 1168 C C . ASP A 1 161 ? 6.012 -2.693 2.960 1.00 92.56 161 ASP A C 1
ATOM 1170 O O . ASP A 1 161 ? 6.530 -2.520 4.067 1.00 92.56 161 ASP A O 1
ATOM 1174 N N . LEU A 1 162 ? 4.961 -1.995 2.540 1.00 91.88 162 LEU A N 1
ATOM 1175 C CA . LEU A 1 162 ? 4.250 -1.032 3.362 1.00 91.88 162 LEU A CA 1
ATOM 1176 C C . LEU A 1 162 ? 3.362 -1.771 4.368 1.00 91.88 162 LEU A C 1
ATOM 1178 O O . LEU A 1 162 ? 2.605 -2.681 4.032 1.00 91.88 162 LEU A O 1
ATOM 1182 N N . THR A 1 163 ? 3.437 -1.326 5.612 1.00 92.69 163 THR A N 1
ATOM 1183 C CA . THR A 1 163 ? 2.586 -1.755 6.716 1.00 92.69 163 THR A CA 1
ATOM 1184 C C . THR A 1 163 ? 2.072 -0.531 7.463 1.00 92.69 163 THR A C 1
ATOM 1186 O O . THR A 1 163 ? 2.703 0.526 7.440 1.00 92.69 163 THR A O 1
ATOM 1189 N N . PHE A 1 164 ? 0.942 -0.665 8.150 1.00 90.12 164 PHE A N 1
ATOM 1190 C CA . PHE A 1 164 ? 0.450 0.359 9.071 1.00 90.12 164 PHE A CA 1
ATOM 1191 C C . PHE A 1 164 ? 0.445 -0.173 10.486 1.00 90.12 164 PHE A C 1
ATOM 1193 O O . PHE A 1 164 ? -0.161 -1.206 10.756 1.00 90.12 164 PHE A O 1
ATOM 1200 N N . ARG A 1 165 ? 1.069 0.556 11.406 1.00 90.75 165 ARG A N 1
ATOM 1201 C CA . ARG A 1 165 ? 0.905 0.318 12.835 1.00 90.75 165 ARG A CA 1
ATOM 1202 C C . ARG A 1 165 ? -0.157 1.256 13.379 1.00 90.75 165 ARG A C 1
ATOM 1204 O O . ARG A 1 165 ? 0.041 2.467 13.374 1.00 90.75 165 ARG A O 1
ATOM 1211 N N . ILE A 1 166 ? -1.244 0.679 13.870 1.00 89.00 166 ILE A N 1
ATOM 1212 C CA . ILE A 1 166 ? -2.242 1.375 14.673 1.00 89.00 166 ILE A CA 1
ATOM 1213 C C . ILE A 1 166 ? -1.812 1.299 16.135 1.00 89.00 166 ILE A C 1
ATOM 1215 O O . ILE A 1 166 ? -1.436 0.231 16.620 1.00 89.00 166 ILE A O 1
ATOM 1219 N N . SER A 1 167 ? -1.859 2.423 16.840 1.00 88.56 167 SER A N 1
ATOM 1220 C CA . SER A 1 167 ? -1.596 2.506 18.279 1.00 88.56 167 SER A CA 1
ATOM 1221 C C . SER A 1 167 ? -2.388 3.652 18.907 1.00 88.56 167 SER A C 1
ATOM 1223 O O . SER A 1 167 ? -2.713 4.599 18.194 1.00 88.56 167 SER A O 1
ATOM 1225 N N . PRO A 1 168 ? -2.669 3.628 20.221 1.00 86.56 168 PRO A N 1
ATOM 1226 C CA . PRO A 1 168 ? -3.191 4.790 20.931 1.00 86.56 168 PRO A CA 1
ATOM 1227 C C . PRO A 1 168 ? -2.357 6.040 20.668 1.00 86.56 168 PRO A C 1
ATOM 1229 O O . PRO A 1 168 ? -1.126 5.969 20.604 1.00 86.56 168 PRO A O 1
ATOM 1232 N N . ALA A 1 169 ? -3.028 7.180 20.532 1.00 81.50 169 ALA A N 1
ATOM 1233 C CA . ALA A 1 169 ? -2.352 8.454 20.632 1.00 81.50 169 ALA A CA 1
ATOM 1234 C C . ALA A 1 169 ? -1.855 8.602 22.064 1.00 81.50 169 ALA A C 1
ATOM 1236 O O . ALA A 1 169 ? -2.644 8.589 23.010 1.00 81.50 169 ALA A O 1
ATOM 1237 N N . MET A 1 170 ? -0.539 8.691 22.240 1.00 70.06 170 MET A N 1
ATOM 1238 C CA . MET A 1 170 ? -0.017 9.094 23.536 1.00 70.06 170 MET A CA 1
ATOM 1239 C C . MET A 1 170 ? -0.548 10.509 23.808 1.00 70.06 170 MET A C 1
ATOM 1241 O O . MET A 1 170 ? -0.505 11.341 22.895 1.00 70.06 170 MET A O 1
ATOM 1245 N N . PRO A 1 171 ? -1.065 10.809 25.013 1.00 57.12 171 PRO A N 1
ATOM 1246 C CA . PRO A 1 171 ? -1.405 12.181 25.354 1.00 57.12 171 PRO A CA 1
ATOM 1247 C C . PRO A 1 171 ? -0.168 13.050 25.123 1.00 57.12 171 PRO A C 1
ATOM 1249 O O . PRO A 1 171 ? 0.928 12.666 25.542 1.00 57.12 171 PRO A O 1
ATOM 1252 N N . LEU A 1 172 ? -0.318 14.212 24.473 1.00 51.22 172 LEU A N 1
ATOM 1253 C CA . LEU A 1 172 ? 0.745 15.213 24.556 1.00 51.22 172 LEU A CA 1
ATOM 1254 C C . LEU A 1 172 ? 1.038 15.440 26.048 1.00 51.22 172 LEU A C 1
ATOM 1256 O O . LEU A 1 172 ? 0.081 15.539 26.828 1.00 51.22 172 LEU A O 1
ATOM 1260 N N . PRO A 1 173 ? 2.314 15.519 26.470 1.00 44.88 173 PRO A N 1
ATOM 1261 C CA . PRO A 1 173 ? 2.616 15.925 27.833 1.00 44.88 173 PRO A CA 1
ATOM 1262 C C . PRO A 1 173 ? 1.896 17.249 28.091 1.00 44.88 173 PRO A C 1
ATOM 1264 O O . PRO A 1 173 ? 2.007 18.189 27.296 1.00 44.88 173 PRO A O 1
ATOM 1267 N N . ARG A 1 174 ? 1.096 17.297 29.164 1.00 44.03 174 ARG A N 1
ATOM 1268 C CA . ARG A 1 174 ? 0.465 18.539 29.610 1.00 44.03 174 ARG A CA 1
ATOM 1269 C C . ARG A 1 174 ? 1.588 19.554 29.794 1.00 44.03 174 ARG A C 1
ATOM 1271 O O . ARG A 1 174 ? 2.496 19.309 30.584 1.00 44.03 174 ARG A O 1
ATOM 1278 N N . ARG A 1 175 ? 1.551 20.653 29.037 1.00 50.62 175 ARG A N 1
ATOM 1279 C CA . ARG A 1 175 ? 2.366 21.824 29.363 1.00 50.62 175 ARG A CA 1
ATOM 1280 C C . ARG A 1 175 ? 1.873 22.291 30.732 1.00 50.62 175 ARG A C 1
ATOM 1282 O O . ARG A 1 175 ? 0.702 22.650 30.847 1.00 50.62 175 ARG A O 1
ATOM 1289 N N . GLY A 1 176 ? 2.714 22.100 31.747 1.00 56.72 176 GLY A N 1
ATOM 1290 C CA . GLY A 1 176 ? 2.532 22.705 33.064 1.00 56.72 176 GLY A CA 1
ATOM 1291 C C . GLY A 1 176 ? 2.715 24.210 33.001 1.00 56.72 176 GLY A C 1
ATOM 1292 O O . GLY A 1 176 ? 3.284 24.687 31.989 1.00 56.72 176 GLY A O 1
#

Foldseek 3Di:
DWDKFKDWDADPVRDIDIDIDTDAFAWEFDDWDDDAQKIKTKTWTFNDAQDPQKWKWKDWPPDDDGTDIWHKAFDDAPPDHDPGTTIIMTMDGNCVVAVVPAKTKIFMWMQRPHDVGDIHFYFHACDPVGDDQDPDWDPWDWYAHPVGIWTWTWDADSVRGTMTIIHHDDPDPPPD